Protein AF-A0A352RYN0-F1 (afdb_monomer_lite)

Structure (mmCIF, N/CA/C/O backbone):
data_AF-A0A352RYN0-F1
#
_entry.id   AF-A0A352RYN0-F1
#
loop_
_atom_site.group_PDB
_atom_site.id
_atom_site.type_symbol
_atom_site.label_atom_id
_atom_site.label_alt_id
_atom_site.label_comp_id
_atom_site.label_asym_id
_atom_site.label_entity_id
_atom_site.label_seq_id
_atom_site.pdbx_PDB_ins_code
_atom_site.Cartn_x
_atom_site.Cartn_y
_atom_site.Cartn_z
_atom_site.occupancy
_atom_site.B_iso_or_equiv
_atom_site.auth_seq_id
_atom_site.auth_comp_id
_atom_site.auth_asym_id
_atom_site.auth_atom_id
_atom_site.pdbx_PDB_model_num
ATOM 1 N N . MET A 1 1 ? 17.039 -11.245 -14.388 1.00 71.69 1 MET A N 1
ATOM 2 C CA . MET A 1 1 ? 15.905 -10.379 -14.787 1.00 71.69 1 MET A CA 1
ATOM 3 C C . MET A 1 1 ? 15.750 -9.293 -13.736 1.00 71.69 1 MET A C 1
ATOM 5 O O . MET A 1 1 ? 15.796 -9.638 -12.560 1.00 71.69 1 MET A O 1
ATOM 9 N N . ASP A 1 2 ? 15.615 -8.026 -14.134 1.00 87.31 2 ASP A N 1
ATOM 10 C CA . ASP A 1 2 ? 15.432 -6.912 -13.194 1.00 87.31 2 ASP A CA 1
ATOM 11 C C . ASP A 1 2 ? 14.079 -7.028 -12.457 1.00 87.31 2 ASP A C 1
ATOM 13 O O . ASP A 1 2 ? 13.012 -7.140 -13.078 1.00 87.31 2 ASP A O 1
ATOM 17 N N . ARG A 1 3 ? 14.150 -7.059 -11.121 1.00 85.88 3 ARG A N 1
ATOM 18 C CA . ARG A 1 3 ? 13.014 -7.165 -10.189 1.00 85.88 3 ARG A CA 1
ATOM 19 C C . ARG A 1 3 ? 12.757 -5.864 -9.424 1.00 85.88 3 ARG A C 1
ATOM 21 O O . ARG A 1 3 ? 11.946 -5.863 -8.500 1.00 85.88 3 ARG A O 1
ATOM 28 N N . SER A 1 4 ? 13.438 -4.776 -9.786 1.00 91.38 4 SER A N 1
ATOM 29 C CA . SER A 1 4 ? 13.174 -3.450 -9.236 1.00 91.38 4 SER A CA 1
ATOM 30 C C . SER A 1 4 ? 11.692 -3.084 -9.372 1.00 91.38 4 SER A C 1
ATOM 32 O O . SER A 1 4 ? 10.997 -3.557 -10.276 1.00 91.38 4 SER A O 1
ATOM 34 N N . LEU A 1 5 ? 11.195 -2.228 -8.473 1.00 88.31 5 LEU A N 1
ATOM 35 C CA . LEU A 1 5 ? 9.835 -1.689 -8.573 1.00 88.31 5 LEU A CA 1
ATOM 36 C C . LEU A 1 5 ? 9.602 -1.048 -9.950 1.00 88.31 5 LEU A C 1
ATOM 38 O O . LEU A 1 5 ? 8.588 -1.319 -10.578 1.00 88.31 5 LEU A O 1
ATOM 42 N N . GLY A 1 6 ? 10.578 -0.287 -10.457 1.00 90.44 6 GLY A N 1
ATOM 43 C CA .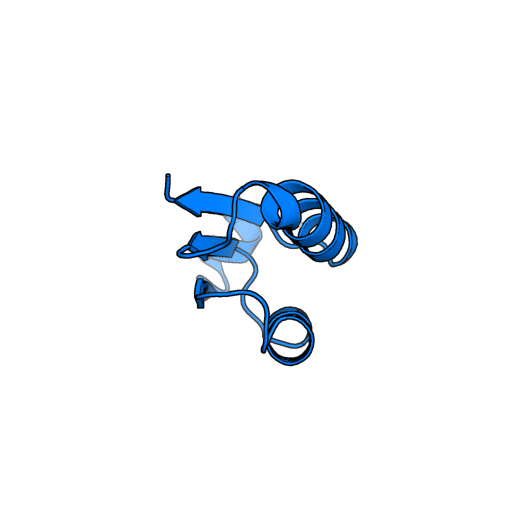 GLY A 1 6 ? 10.511 0.309 -11.792 1.00 90.44 6 GLY A CA 1
ATOM 44 C C . GLY A 1 6 ? 10.305 -0.734 -12.893 1.00 90.44 6 GLY A C 1
ATOM 45 O O . GLY A 1 6 ? 9.375 -0.612 -13.682 1.00 90.44 6 GLY A O 1
ATOM 46 N N . ALA A 1 7 ? 11.098 -1.810 -12.912 1.00 92.62 7 ALA A N 1
ATOM 47 C CA . ALA A 1 7 ? 10.951 -2.862 -13.917 1.00 92.62 7 ALA A CA 1
ATOM 48 C C . ALA A 1 7 ? 9.622 -3.625 -13.818 1.00 92.62 7 ALA A C 1
ATOM 50 O O . ALA A 1 7 ? 9.106 -4.082 -14.841 1.00 92.62 7 ALA A O 1
ATOM 51 N N . ARG A 1 8 ? 9.072 -3.792 -12.608 1.00 91.38 8 ARG A N 1
ATOM 52 C CA . ARG A 1 8 ? 7.749 -4.400 -12.407 1.00 91.38 8 ARG A CA 1
ATOM 53 C C . ARG A 1 8 ? 6.634 -3.487 -12.906 1.00 91.38 8 ARG A C 1
ATOM 55 O O . ARG A 1 8 ? 5.832 -3.936 -13.719 1.00 91.38 8 ARG A O 1
ATOM 62 N N . LEU A 1 9 ? 6.661 -2.206 -12.544 1.00 91.81 9 LEU A N 1
ATOM 63 C CA . LEU A 1 9 ? 5.682 -1.218 -13.000 1.00 91.81 9 LEU A CA 1
ATOM 64 C C . LEU A 1 9 ? 5.713 -1.007 -14.518 1.00 91.81 9 LEU A C 1
ATOM 66 O O . LEU A 1 9 ? 4.659 -0.850 -15.117 1.00 91.81 9 LEU A O 1
ATOM 70 N N . THR A 1 10 ? 6.873 -1.096 -15.176 1.00 93.88 10 THR A N 1
ATOM 71 C CA . THR A 1 10 ? 6.938 -1.063 -16.651 1.00 93.88 10 THR A CA 1
ATOM 72 C C . THR A 1 10 ? 6.162 -2.214 -17.301 1.00 93.88 10 THR A C 1
ATOM 74 O O . THR A 1 10 ? 5.632 -2.052 -18.397 1.00 93.88 10 THR A O 1
ATOM 77 N N . ARG A 1 11 ? 6.094 -3.384 -16.651 1.00 91.06 11 ARG A N 1
ATOM 78 C CA . ARG A 1 11 ? 5.339 -4.549 -17.147 1.00 91.06 11 ARG A CA 1
ATOM 79 C C . ARG A 1 11 ? 3.872 -4.519 -16.725 1.00 91.06 11 ARG A C 1
ATOM 81 O O . ARG A 1 11 ? 3.027 -4.975 -17.485 1.00 91.06 11 ARG A O 1
ATOM 88 N N . HIS A 1 12 ? 3.589 -4.027 -15.520 1.00 89.06 12 HIS A N 1
ATOM 89 C CA . HIS A 1 12 ? 2.255 -4.019 -14.930 1.00 89.06 12 HIS A CA 1
ATOM 90 C C . HIS A 1 12 ? 2.042 -2.762 -14.061 1.00 89.06 12 HIS A C 1
ATOM 92 O O . HIS A 1 12 ? 2.241 -2.806 -12.844 1.00 89.06 12 HIS A O 1
ATOM 98 N N . PRO A 1 13 ? 1.680 -1.612 -14.664 1.00 90.62 13 PRO A N 1
ATOM 99 C CA . PRO A 1 13 ? 1.631 -0.315 -13.985 1.00 90.62 13 PRO A CA 1
ATOM 100 C C . PRO A 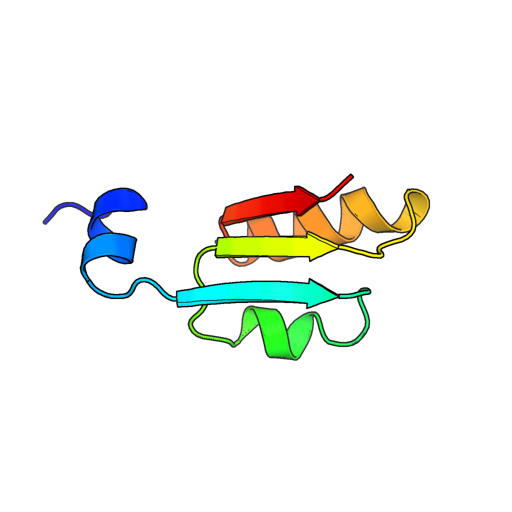1 13 ? 0.334 -0.122 -13.183 1.00 90.62 13 PRO A C 1
ATOM 102 O O . PRO A 1 13 ? -0.382 0.861 -13.369 1.00 90.62 13 PRO A O 1
ATOM 105 N N . VAL A 1 14 ? -0.002 -1.062 -12.300 1.00 94.69 14 VAL A N 1
ATOM 106 C CA . VAL A 1 14 ? -1.229 -0.973 -11.497 1.00 94.69 14 VAL A CA 1
ATOM 107 C C . VAL A 1 14 ? -0.954 -0.241 -10.187 1.00 94.69 14 VAL A C 1
ATOM 109 O O . VAL A 1 14 ? -0.154 -0.668 -9.351 1.00 94.69 14 VAL A O 1
ATOM 112 N N . ILE A 1 15 ? -1.653 0.880 -10.024 1.00 94.88 15 ILE A N 1
ATOM 113 C CA . ILE A 1 15 ? -1.617 1.764 -8.859 1.00 94.88 15 ILE A CA 1
ATOM 114 C C . ILE A 1 15 ? -3.049 1.894 -8.347 1.00 94.88 15 ILE A C 1
ATOM 116 O O . ILE A 1 15 ? -3.972 2.067 -9.143 1.00 94.88 15 ILE A O 1
ATOM 120 N N . ALA A 1 16 ? -3.237 1.835 -7.032 1.00 96.62 16 ALA A N 1
ATOM 121 C CA . ALA A 1 16 ? -4.549 2.005 -6.422 1.00 96.62 16 ALA A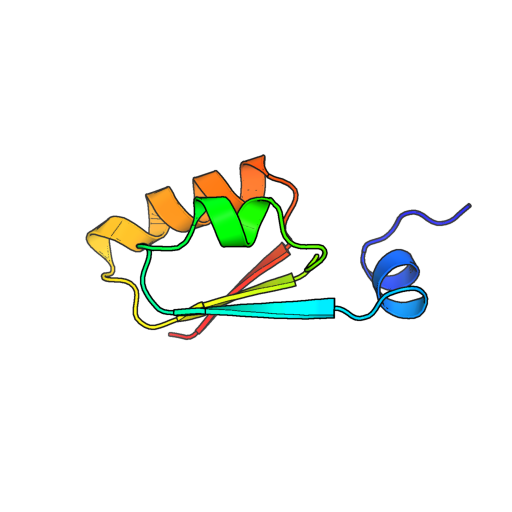 CA 1
ATOM 122 C C . ALA A 1 16 ? -4.479 2.881 -5.169 1.00 96.62 16 ALA A C 1
ATOM 124 O O . ALA A 1 16 ? -3.448 2.970 -4.496 1.00 96.62 16 ALA A O 1
ATOM 125 N N . THR A 1 17 ? -5.607 3.510 -4.848 1.00 97.12 17 THR A N 1
ATOM 126 C CA . THR A 1 17 ? -5.771 4.321 -3.640 1.00 97.12 17 THR A CA 1
ATOM 127 C C . THR A 1 17 ? -6.546 3.531 -2.595 1.00 97.12 17 THR A C 1
ATOM 129 O O . THR A 1 17 ? -7.658 3.081 -2.861 1.00 97.12 17 THR A O 1
ATOM 132 N N . LEU A 1 18 ? -5.982 3.399 -1.397 1.00 97.19 18 LEU A N 1
ATOM 133 C CA . LEU A 1 18 ? -6.698 2.953 -0.209 1.00 97.19 18 LEU A CA 1
ATOM 134 C C . LEU A 1 18 ? -7.299 4.195 0.468 1.00 97.19 18 LEU A C 1
ATOM 136 O O . LEU A 1 18 ? -6.575 4.997 1.064 1.00 97.19 18 LEU A O 1
ATOM 140 N N . TYR A 1 19 ? -8.612 4.379 0.313 1.00 95.69 19 TYR A N 1
ATOM 141 C CA . TYR A 1 19 ? -9.355 5.508 0.877 1.00 95.69 19 TYR A CA 1
ATOM 142 C C . TYR A 1 19 ? -10.047 5.090 2.178 1.00 95.69 19 TYR A C 1
ATOM 144 O O . TYR A 1 19 ? -10.996 4.305 2.157 1.00 95.69 19 TYR A O 1
ATOM 152 N N . GLY A 1 20 ? -9.568 5.596 3.317 1.00 93.56 20 GLY A N 1
ATOM 153 C CA . GLY A 1 20 ? -9.898 5.002 4.616 1.00 93.56 20 GLY A CA 1
ATOM 154 C C . GLY A 1 20 ? -9.251 3.619 4.783 1.00 93.56 20 GLY A C 1
ATOM 155 O O . GLY A 1 20 ? -8.478 3.185 3.941 1.00 93.56 20 GLY A O 1
ATOM 156 N N . ALA A 1 21 ? -9.518 2.916 5.883 1.00 91.88 21 ALA A N 1
ATOM 157 C CA . ALA A 1 21 ? -8.812 1.665 6.210 1.00 91.88 21 ALA A CA 1
ATOM 158 C C . ALA A 1 21 ? -9.702 0.411 6.180 1.00 91.88 21 ALA A C 1
ATOM 160 O O . ALA A 1 21 ? -9.241 -0.674 6.523 1.00 91.88 21 ALA A O 1
ATOM 161 N N . ASP A 1 22 ? -10.961 0.547 5.769 1.00 93.38 22 ASP A N 1
ATOM 162 C CA . ASP A 1 22 ? -11.961 -0.515 5.925 1.00 93.38 22 ASP A CA 1
ATOM 163 C C . ASP A 1 22 ? -11.807 -1.641 4.888 1.00 93.38 22 ASP A C 1
ATOM 165 O O . ASP A 1 22 ? -12.219 -2.767 5.138 1.00 93.38 22 ASP A O 1
ATOM 169 N N . GLN A 1 23 ? -11.177 -1.362 3.741 1.00 94.25 23 GLN A N 1
ATOM 170 C CA . GLN A 1 23 ? -10.959 -2.335 2.658 1.00 94.25 23 GLN A CA 1
ATOM 171 C C . GLN A 1 23 ? -9.501 -2.802 2.547 1.00 94.25 23 GLN A C 1
ATOM 173 O O . GLN A 1 23 ? -9.057 -3.206 1.473 1.00 94.25 23 GLN A O 1
ATOM 178 N N . ILE A 1 24 ? -8.732 -2.727 3.637 1.00 95.56 24 ILE A N 1
ATOM 179 C CA . ILE A 1 24 ? -7.293 -3.016 3.602 1.00 95.56 24 ILE A CA 1
ATOM 180 C C . ILE A 1 24 ? -6.979 -4.445 3.134 1.00 95.56 24 ILE A C 1
ATOM 182 O O . ILE A 1 24 ? -6.040 -4.625 2.366 1.00 95.56 24 ILE A O 1
ATOM 186 N N . ASP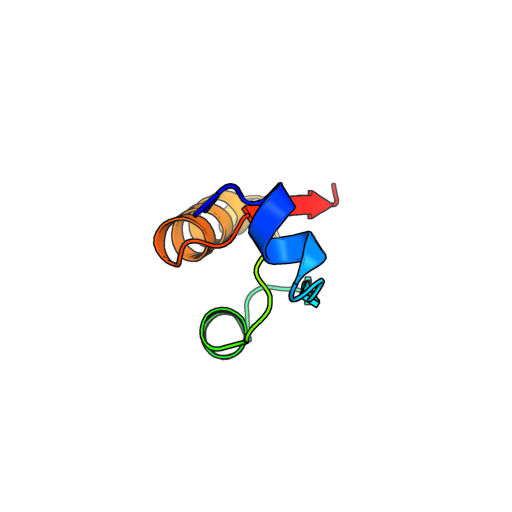 A 1 25 ? -7.790 -5.433 3.512 1.00 96.00 25 ASP A N 1
ATOM 187 C CA . ASP A 1 25 ? -7.566 -6.832 3.130 1.00 96.00 25 ASP A CA 1
ATOM 188 C C . ASP A 1 25 ? -7.774 -7.039 1.623 1.00 96.00 25 ASP A C 1
ATOM 190 O O . ASP A 1 25 ? -6.880 -7.511 0.924 1.00 96.00 25 ASP A O 1
ATOM 194 N N . ALA A 1 26 ? -8.901 -6.559 1.085 1.00 95.56 26 ALA A N 1
ATOM 195 C CA . ALA A 1 26 ? -9.169 -6.597 -0.354 1.00 95.56 26 ALA A CA 1
ATOM 196 C C . ALA A 1 26 ? -8.115 -5.817 -1.160 1.00 95.56 26 ALA A C 1
ATOM 198 O O . ALA A 1 26 ? -7.757 -6.192 -2.276 1.00 95.56 26 ALA A O 1
ATOM 199 N N . PHE A 1 27 ? -7.591 -4.730 -0.589 1.00 96.69 27 PHE A N 1
ATOM 200 C CA . PHE A 1 27 ? -6.521 -3.955 -1.199 1.00 96.69 27 PHE A CA 1
ATOM 201 C C . PHE A 1 27 ? -5.202 -4.744 -1.250 1.00 96.69 27 PHE A C 1
ATOM 203 O O . PHE A 1 27 ? -4.498 -4.707 -2.264 1.00 96.69 27 PHE A O 1
ATOM 210 N N . ILE A 1 28 ? -4.851 -5.459 -0.178 1.00 96.75 28 ILE A N 1
ATOM 211 C CA . ILE A 1 28 ? -3.644 -6.293 -0.113 1.00 96.75 28 ILE A CA 1
ATOM 212 C C . ILE A 1 28 ? -3.675 -7.371 -1.196 1.00 96.75 28 ILE A C 1
ATOM 214 O O . ILE A 1 28 ? -2.686 -7.514 -1.919 1.00 96.75 28 ILE A O 1
ATOM 218 N N . ASP A 1 29 ? -4.819 -8.033 -1.362 1.00 96.38 29 ASP A N 1
ATOM 219 C CA . ASP A 1 29 ? -5.018 -9.105 -2.343 1.00 96.38 29 ASP A CA 1
ATOM 220 C C . ASP A 1 29 ? -5.049 -8.608 -3.800 1.00 96.38 29 ASP A C 1
ATOM 222 O O . ASP A 1 29 ? -4.952 -9.401 -4.736 1.00 96.38 29 ASP A O 1
ATOM 226 N N . SER A 1 30 ? -5.154 -7.293 -4.018 1.00 95.44 30 SER A N 1
ATOM 227 C CA . SER A 1 30 ? -5.140 -6.710 -5.360 1.00 95.44 30 SER A CA 1
ATOM 228 C C . SER A 1 30 ? -3.764 -6.785 -6.032 1.00 95.44 30 SER A C 1
ATOM 230 O O . SER A 1 30 ? -2.715 -6.816 -5.383 1.00 95.44 30 SER A O 1
ATOM 232 N N . GLU A 1 31 ? -3.753 -6.690 -7.361 1.00 94.12 31 GLU A N 1
ATOM 233 C CA . GLU A 1 31 ? -2.525 -6.641 -8.164 1.00 94.12 31 GLU A CA 1
ATOM 234 C C . GLU A 1 31 ? -1.775 -5.299 -8.073 1.00 94.12 31 GLU A C 1
ATOM 236 O O . GLU A 1 31 ? -0.699 -5.151 -8.654 1.00 94.12 31 GLU A O 1
ATOM 241 N N . ALA A 1 32 ? -2.317 -4.305 -7.357 1.00 95.50 32 ALA A N 1
ATOM 242 C CA . ALA A 1 32 ? -1.680 -3.001 -7.226 1.00 95.50 32 ALA A CA 1
ATOM 243 C C . ALA A 1 32 ? -0.361 -3.115 -6.453 1.00 95.50 32 ALA A C 1
ATOM 245 O O . ALA A 1 32 ? -0.342 -3.567 -5.306 1.00 95.50 32 ALA A O 1
ATOM 246 N N . GLU A 1 33 ? 0.742 -2.673 -7.058 1.00 94.44 33 GLU A N 1
ATOM 247 C CA . GLU A 1 33 ? 2.051 -2.653 -6.393 1.00 94.44 33 GLU A CA 1
ATOM 248 C C . GLU A 1 33 ? 2.286 -1.354 -5.617 1.00 94.44 33 GLU A C 1
ATOM 250 O O . GLU A 1 33 ? 2.991 -1.357 -4.606 1.00 94.44 33 GLU A O 1
ATOM 255 N N . VAL A 1 34 ? 1.687 -0.249 -6.072 1.00 96.31 34 VAL A N 1
ATOM 256 C CA . VAL A 1 34 ? 1.770 1.068 -5.428 1.00 96.31 34 VAL A CA 1
ATOM 257 C C . VAL A 1 34 ? 0.443 1.395 -4.751 1.00 96.31 34 VAL A C 1
ATOM 259 O O . VAL A 1 34 ? -0.622 1.288 -5.359 1.00 96.31 34 VAL A O 1
ATOM 262 N N . SER A 1 35 ? 0.522 1.804 -3.487 1.00 96.94 35 SER A N 1
ATOM 263 C CA . SER A 1 35 ? -0.613 2.174 -2.640 1.00 96.94 35 SER A CA 1
ATOM 264 C C . SER A 1 35 ? -0.585 3.657 -2.324 1.00 96.94 35 SER A C 1
ATOM 266 O O . SER A 1 35 ? 0.316 4.115 -1.627 1.00 96.94 35 SER A O 1
ATOM 268 N N . ILE A 1 36 ? -1.592 4.398 -2.775 1.00 97.44 36 ILE A N 1
ATOM 269 C CA . ILE A 1 36 ? -1.830 5.765 -2.309 1.00 97.44 36 ILE A CA 1
ATOM 270 C C . ILE A 1 36 ? -2.744 5.677 -1.086 1.00 97.44 36 ILE A C 1
ATOM 272 O O . ILE A 1 36 ? -3.896 5.273 -1.198 1.00 97.44 36 ILE A O 1
ATOM 276 N N . VAL A 1 37 ? -2.240 6.019 0.094 1.00 97.31 37 VAL A N 1
ATOM 277 C CA . VAL A 1 37 ? -3.026 6.024 1.334 1.00 97.31 37 VAL A CA 1
ATOM 278 C C . VAL A 1 37 ? -3.609 7.415 1.525 1.00 97.31 37 VAL A C 1
ATOM 280 O O . VAL A 1 37 ? -2.862 8.386 1.639 1.00 97.31 37 VAL A O 1
ATOM 283 N N . ALA A 1 38 ? -4.936 7.507 1.554 1.00 96.69 38 ALA A N 1
ATOM 284 C CA . ALA A 1 38 ? -5.661 8.767 1.668 1.00 96.69 38 ALA A CA 1
ATOM 285 C C . ALA A 1 38 ? -6.817 8.653 2.669 1.00 96.69 38 ALA A C 1
ATOM 287 O O . ALA A 1 38 ? -7.374 7.575 2.875 1.00 96.69 38 ALA A O 1
ATOM 288 N N . ASN A 1 39 ? -7.206 9.785 3.263 1.00 96.12 39 ASN A N 1
ATOM 289 C CA . ASN A 1 39 ? -8.346 9.868 4.182 1.00 96.12 39 ASN A CA 1
ATOM 290 C C . ASN A 1 39 ? -8.271 8.859 5.351 1.00 96.12 39 ASN A C 1
ATOM 292 O O . ASN A 1 39 ? -9.259 8.234 5.735 1.00 96.12 39 ASN A O 1
ATOM 296 N N . VAL A 1 40 ? -7.070 8.670 5.905 1.00 95.38 40 VAL A N 1
ATOM 297 C CA . VAL A 1 40 ? -6.832 7.848 7.097 1.00 95.38 40 VAL A CA 1
ATOM 298 C C . VAL A 1 40 ? -6.518 8.772 8.266 1.00 95.38 40 VAL A C 1
ATOM 300 O O . VAL A 1 40 ? -5.660 9.645 8.168 1.00 95.38 40 VAL A O 1
ATOM 303 N N . GLU A 1 41 ? -7.198 8.567 9.392 1.00 94.69 41 GLU A N 1
ATOM 304 C CA . GLU A 1 41 ? -6.908 9.299 10.625 1.00 94.69 41 GLU A CA 1
ATOM 305 C C . GLU A 1 41 ? -5.445 9.102 11.049 1.00 94.69 41 GLU A C 1
ATOM 307 O O . GLU A 1 41 ? -4.946 7.975 11.059 1.00 94.69 41 GLU A O 1
ATOM 312 N N . LEU A 1 42 ? -4.774 10.167 11.501 1.00 94.44 42 LEU A N 1
ATOM 313 C CA . LEU A 1 42 ? -3.343 10.129 11.836 1.00 94.44 42 LEU A CA 1
ATOM 314 C C . LEU A 1 42 ? -2.980 9.013 12.835 1.00 94.44 42 LEU A C 1
ATOM 316 O O . LEU A 1 42 ? -1.979 8.321 12.664 1.00 94.44 42 LEU A O 1
ATOM 320 N N . ARG A 1 43 ? -3.839 8.768 13.834 1.00 95.38 43 ARG A N 1
ATOM 321 C CA . ARG A 1 43 ? -3.674 7.686 14.826 1.00 95.38 43 ARG A CA 1
ATOM 322 C C . ARG A 1 43 ? -3.692 6.273 14.222 1.00 95.38 43 ARG A C 1
ATOM 324 O O . ARG A 1 43 ? -3.156 5.351 14.825 1.00 95.38 43 ARG A O 1
ATOM 331 N N . ARG A 1 44 ? -4.307 6.094 13.047 1.00 95.19 44 ARG A N 1
ATOM 332 C CA . ARG A 1 44 ? -4.387 4.824 12.301 1.00 95.19 44 ARG A CA 1
ATOM 333 C C . ARG A 1 44 ? -3.349 4.730 11.181 1.00 95.19 44 ARG A C 1
ATOM 335 O O . ARG A 1 44 ? -3.168 3.648 10.628 1.00 95.19 44 ARG A O 1
ATOM 342 N N . LEU A 1 45 ? -2.652 5.821 10.857 1.00 95.56 45 LEU A N 1
ATOM 343 C CA . LEU A 1 45 ? -1.748 5.885 9.710 1.00 95.56 45 LEU A CA 1
ATOM 344 C C . LEU A 1 45 ? -0.571 4.907 9.836 1.00 95.56 45 LEU A C 1
ATOM 346 O O . LEU A 1 45 ? -0.321 4.130 8.919 1.00 95.56 45 LEU A O 1
ATOM 350 N N . GLN A 1 46 ? 0.125 4.899 10.977 1.00 96.69 46 GLN A N 1
ATOM 351 C CA . GLN A 1 46 ? 1.276 4.009 11.181 1.00 96.69 46 GLN A CA 1
ATOM 352 C C . GLN A 1 46 ? 0.896 2.516 11.081 1.00 96.69 46 GLN A C 1
ATOM 354 O O . GLN A 1 46 ? 1.575 1.803 10.335 1.00 96.69 46 GLN A O 1
ATOM 359 N N . PRO A 1 47 ? -0.192 2.032 11.717 1.00 96.75 47 PRO A N 1
ATOM 360 C CA . PRO A 1 47 ? -0.660 0.657 11.529 1.00 96.75 47 PRO A CA 1
ATOM 361 C C . PRO A 1 47 ? -0.988 0.302 10.071 1.00 96.75 47 PRO A C 1
ATOM 363 O O . PRO A 1 47 ? -0.631 -0.784 9.607 1.00 96.75 47 PRO A O 1
ATOM 366 N N . VAL A 1 48 ? -1.624 1.214 9.326 1.00 97.06 48 VAL A N 1
ATOM 367 C CA . VAL A 1 48 ? -1.958 1.006 7.905 1.00 97.06 48 VAL A CA 1
ATOM 368 C C . VAL A 1 48 ? -0.690 0.884 7.058 1.00 97.06 48 VAL A C 1
ATOM 370 O O . VAL A 1 48 ? -0.545 -0.081 6.308 1.00 97.06 48 VAL A O 1
ATOM 373 N N . ILE A 1 49 ? 0.270 1.802 7.221 1.00 97.31 49 ILE A N 1
ATOM 374 C CA . ILE A 1 49 ? 1.545 1.772 6.486 1.00 97.31 49 ILE A CA 1
ATOM 375 C C . ILE A 1 49 ? 2.318 0.484 6.791 1.00 97.31 49 ILE A C 1
ATOM 377 O O . ILE A 1 49 ? 2.835 -0.153 5.871 1.00 97.31 49 ILE A O 1
ATOM 381 N N . ALA A 1 50 ? 2.381 0.077 8.062 1.00 98.06 50 ALA A N 1
ATOM 382 C CA . ALA A 1 50 ? 3.079 -1.138 8.474 1.00 98.06 50 ALA A CA 1
ATOM 383 C C . ALA A 1 50 ? 2.466 -2.389 7.828 1.00 98.06 50 ALA A C 1
ATOM 385 O O . ALA A 1 50 ? 3.192 -3.260 7.346 1.00 98.06 50 ALA A O 1
ATOM 386 N N . THR A 1 51 ? 1.135 -2.449 7.767 1.00 97.88 51 THR A N 1
ATOM 387 C CA . THR A 1 51 ? 0.400 -3.564 7.160 1.00 97.88 51 THR A CA 1
ATOM 388 C C . THR A 1 51 ? 0.665 -3.651 5.654 1.00 97.88 51 THR A C 1
ATOM 390 O O . THR A 1 51 ? 1.052 -4.710 5.161 1.00 97.88 51 THR A O 1
ATOM 393 N N . LEU A 1 52 ? 0.557 -2.533 4.930 1.00 97.69 52 LEU A N 1
ATOM 394 C CA . LEU A 1 52 ? 0.810 -2.480 3.484 1.00 97.69 52 LEU A CA 1
ATOM 395 C C . LEU A 1 52 ? 2.276 -2.776 3.132 1.00 97.69 52 LEU A C 1
ATOM 397 O O . LEU A 1 52 ? 2.553 -3.528 2.198 1.00 97.69 52 LEU A O 1
ATOM 401 N N . THR A 1 53 ? 3.221 -2.249 3.915 1.00 97.12 53 THR A N 1
ATOM 402 C CA . THR A 1 53 ? 4.656 -2.525 3.735 1.00 97.12 53 THR A CA 1
ATOM 403 C C . THR A 1 53 ? 4.963 -4.006 3.944 1.00 97.12 53 THR A C 1
ATOM 405 O O . THR A 1 53 ? 5.692 -4.605 3.156 1.00 97.12 53 THR A O 1
ATOM 408 N N . LYS A 1 54 ? 4.373 -4.629 4.975 1.00 97.88 54 LYS A N 1
ATOM 409 C CA . LYS A 1 54 ? 4.513 -6.071 5.227 1.00 97.88 54 LYS A CA 1
ATOM 410 C C . LYS A 1 54 ? 3.935 -6.913 4.084 1.00 97.88 54 LYS A C 1
ATOM 412 O O . LYS A 1 54 ? 4.487 -7.966 3.782 1.00 97.88 54 LYS A O 1
ATOM 417 N N . ALA A 1 55 ? 2.878 -6.434 3.429 1.00 96.50 55 ALA A N 1
ATOM 418 C CA . ALA A 1 55 ? 2.309 -7.035 2.223 1.00 96.50 55 ALA A CA 1
ATOM 419 C C . ALA A 1 55 ? 3.127 -6.765 0.938 1.00 96.50 55 ALA A C 1
ATOM 421 O O . ALA A 1 55 ? 2.720 -7.164 -0.149 1.00 96.50 55 ALA A O 1
ATOM 422 N N . GLY A 1 56 ? 4.279 -6.089 1.033 1.00 94.69 56 GLY A N 1
ATOM 423 C CA . GLY A 1 56 ? 5.163 -5.822 -0.104 1.00 94.69 56 GLY A CA 1
ATOM 424 C C . GLY A 1 56 ? 4.698 -4.688 -1.021 1.00 94.69 56 GLY A C 1
ATOM 425 O O . GLY A 1 56 ? 5.224 -4.547 -2.128 1.00 94.69 56 GLY A O 1
ATOM 426 N N . LYS A 1 57 ? 3.728 -3.879 -0.579 1.00 95.81 57 LYS A N 1
ATOM 427 C CA . LYS A 1 57 ? 3.237 -2.719 -1.325 1.00 95.81 57 LYS A CA 1
ATOM 428 C C . LYS A 1 57 ? 4.173 -1.519 -1.148 1.00 95.81 57 LYS A C 1
ATOM 430 O O . LYS A 1 57 ? 4.726 -1.301 -0.071 1.00 95.81 57 LYS A O 1
ATOM 435 N N . TYR A 1 58 ? 4.316 -0.705 -2.190 1.00 96.25 58 TYR A N 1
ATOM 436 C CA . TYR A 1 58 ? 5.016 0.577 -2.125 1.00 96.25 58 TYR A CA 1
ATOM 437 C C . TYR A 1 58 ? 4.040 1.687 -1.727 1.00 96.25 58 TYR A C 1
ATOM 439 O O . TYR A 1 58 ? 3.144 2.033 -2.496 1.00 96.25 58 TYR A O 1
ATOM 447 N N . VAL A 1 59 ? 4.189 2.229 -0.520 1.00 97.19 59 VAL A N 1
ATOM 448 C CA . VAL A 1 59 ? 3.210 3.152 0.071 1.00 97.19 59 VAL A CA 1
ATOM 449 C C . VAL A 1 59 ? 3.582 4.612 -0.192 1.00 97.19 59 VAL A C 1
ATOM 451 O O . VAL A 1 59 ? 4.698 5.039 0.091 1.00 97.19 59 VAL A O 1
ATOM 454 N N . ILE A 1 60 ? 2.615 5.391 -0.672 1.00 97.31 60 ILE A N 1
ATOM 455 C CA . ILE A 1 60 ? 2.660 6.848 -0.804 1.00 97.31 60 ILE A CA 1
ATOM 456 C C . ILE A 1 60 ? 1.536 7.410 0.065 1.00 97.31 60 ILE A C 1
ATOM 458 O O . ILE A 1 60 ? 0.380 7.027 -0.094 1.00 97.31 60 ILE A O 1
ATOM 462 N N . VAL A 1 61 ? 1.856 8.311 0.991 1.00 96.44 61 VAL A N 1
ATOM 463 C CA . VAL A 1 61 ? 0.847 8.962 1.837 1.00 96.44 61 VAL A CA 1
ATOM 464 C C . VAL A 1 61 ? 0.415 10.268 1.181 1.00 96.44 61 VAL A C 1
ATOM 466 O O . VAL A 1 61 ? 1.262 11.105 0.874 1.00 96.44 61 VAL A O 1
ATOM 469 N N . ASN A 1 62 ? -0.890 10.440 0.979 1.00 94.06 62 ASN A N 1
ATOM 470 C CA . ASN A 1 62 ? -1.483 11.706 0.562 1.00 94.06 62 ASN A CA 1
ATOM 471 C C . ASN A 1 62 ? -1.913 12.485 1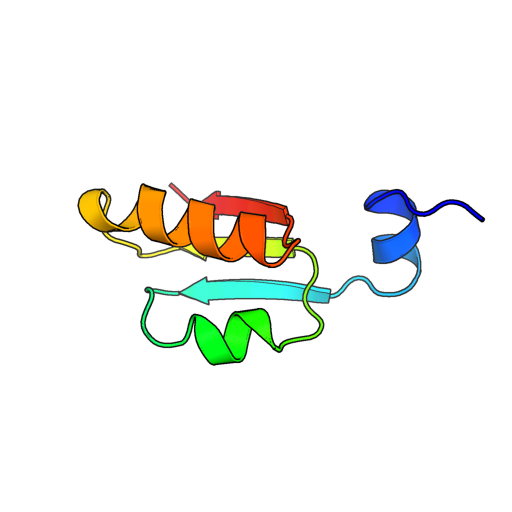.815 1.00 94.06 62 ASN A C 1
ATOM 473 O O . ASN A 1 62 ? -2.879 12.086 2.472 1.00 94.06 62 ASN A O 1
ATOM 477 N N . ILE A 1 63 ? -1.142 13.519 2.165 1.00 82.38 63 ILE A N 1
ATOM 478 C CA . ILE A 1 63 ? -1.286 14.327 3.389 1.00 82.38 63 ILE A CA 1
ATOM 479 C C . ILE A 1 63 ? -2.066 15.602 3.079 1.00 82.38 63 ILE A C 1
ATOM 481 O O . ILE A 1 63 ? -1.721 16.252 2.068 1.00 82.38 63 ILE A O 1
#

Sequence (63 aa):
MDRSLGARLTRHPVIATLYGADQIDAFIDSEAEVSIVANVELRRLQPVIATLTKAGKYVIVNI

Radius of gyration: 11.88 Å; chains: 1; bounding box: 28×25×32 Å

pLDDT: mean 94.28, std 4.22,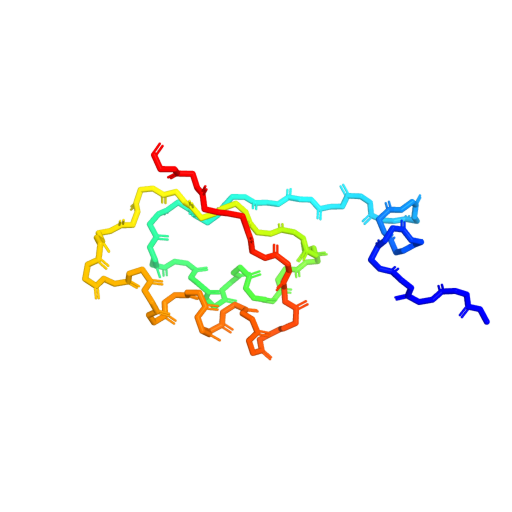 range [71.69, 98.06]

Secondary structure (DSSP, 8-state):
---SHHHHHHH---EEEEESSTTHHHHHHSS-SEEEEES--HHHHHHHHHHHHHTT-EEEE--

Foldseek 3Di:
DDPDPVVVCVVPVAADEDAECPCLVVVLPDPHQEYEYHPYDPVCVVVSVVSCVVSNHHYDYDD